Protein AF-A0A0G1UX82-F1 (afdb_monomer_lite)

Foldseek 3Di:
DVVVQQCVLLVVVLVVVQVVCQVCCVVVVNVPARLLLLSLLLQLQLPNLPPSLPPVPDPLSSVLSNQSNVQNVPPDLALVSLLVSQLVSLVVSLCCVQQPCCCPPVVDPNVCSVVVSVVVSVSRSVSSSVSSHPPNSVSNVPRRPDSCSTPVNVPPPD

pLDDT: mean 72.36, std 15.28, range [35.53, 94.0]

Sequence (158 aa):
MKNLLNGGPKYFAGFIGTLIFRLFSPLFGLWNISPLMATELAGAKTYGPWRSGMNRRMIGHGAVGVFGAYFLINKTAGAGNFVVASIIGTLFFDFVTGILMGPLMFGQPWGEALFGQIPFTLRHLLGNIFFAVALAPWFYRKIMINPSWQFSQLFKFA

Secondary structure (DSSP, 8-state):
-HHHHHTHHHHHHHHHHHHHHHHHGGGGT-TT--HHHHHHHHHHHHH-HHHHT--TT-HHHHHHHHHHHHHHTTS-S-HHHHHHHHHHHHHHHHIIIIIIHHHHHH---HHHHHHHHHHHHHHHHHHHHHHHHHHHHHHIIIIIS-GGGSHHHHTTT-

Structure (mmCIF, N/CA/C/O backbone):
data_AF-A0A0G1UX82-F1
#
_entry.id   AF-A0A0G1UX82-F1
#
loop_
_atom_site.group_PDB
_atom_site.id
_atom_site.type_symbol
_atom_site.label_atom_id
_atom_site.label_alt_id
_atom_site.label_comp_id
_atom_site.label_asym_id
_atom_site.label_entity_id
_atom_site.label_seq_id
_atom_site.pdbx_PDB_ins_code
_atom_site.Cartn_x
_atom_site.Cartn_y
_atom_site.Cartn_z
_atom_site.occupancy
_atom_site.B_iso_or_equiv
_atom_site.auth_seq_id
_atom_site.auth_comp_id
_atom_site.auth_asym_id
_atom_site.auth_atom_id
_atom_site.pdbx_PDB_model_num
ATOM 1 N N . MET A 1 1 ? -14.767 19.941 13.864 1.00 37.62 1 MET A N 1
ATOM 2 C CA . MET A 1 1 ? -13.418 20.045 14.480 1.00 37.62 1 MET A CA 1
ATOM 3 C C . MET A 1 1 ? -13.225 19.199 15.751 1.00 37.62 1 MET A C 1
ATOM 5 O O . MET A 1 1 ? -12.134 18.675 15.917 1.00 37.62 1 MET A O 1
ATOM 9 N N . LYS A 1 2 ? -14.234 18.954 16.610 1.00 35.72 2 LYS A N 1
ATOM 10 C CA . LYS A 1 2 ? -14.082 18.091 17.814 1.00 35.72 2 LYS A CA 1
ATOM 11 C C . LYS A 1 2 ? -13.623 16.641 17.530 1.00 35.72 2 LYS A C 1
ATOM 13 O O . LYS A 1 2 ? -12.823 16.098 18.282 1.00 35.72 2 LYS A O 1
ATOM 18 N N . ASN A 1 3 ? -14.013 16.050 16.396 1.00 47.03 3 ASN A N 1
ATOM 19 C CA . ASN A 1 3 ? -13.534 14.721 15.972 1.00 47.03 3 ASN A CA 1
ATOM 20 C C . ASN A 1 3 ? -12.087 14.712 15.430 1.00 47.03 3 ASN A C 1
ATOM 22 O O . ASN A 1 3 ? -11.479 13.647 15.343 1.00 47.03 3 ASN A O 1
ATOM 26 N N . LEU A 1 4 ? -11.514 15.878 15.084 1.00 44.03 4 LEU A N 1
ATOM 27 C CA . LEU A 1 4 ? -10.153 15.969 14.537 1.00 44.03 4 LEU A CA 1
ATOM 28 C C . LEU A 1 4 ? -9.075 15.772 15.615 1.00 44.03 4 LEU A C 1
ATOM 30 O O . LEU A 1 4 ? -8.076 15.109 15.328 1.00 44.03 4 LEU A O 1
ATOM 34 N N . LEU A 1 5 ? -9.270 16.327 16.818 1.00 49.62 5 LEU A N 1
ATOM 35 C CA . LEU A 1 5 ? -8.301 16.269 17.925 1.00 49.62 5 LEU A CA 1
ATOM 36 C C . LEU A 1 5 ? -8.302 14.897 18.621 1.00 49.62 5 LEU A C 1
ATOM 38 O O . LEU A 1 5 ? -7.245 14.364 18.943 1.00 49.62 5 LEU A O 1
ATOM 42 N N . ASN A 1 6 ? -9.469 14.253 18.733 1.00 55.00 6 ASN A N 1
ATOM 43 C CA . ASN A 1 6 ? -9.603 12.940 19.379 1.00 55.00 6 ASN A CA 1
ATOM 44 C C . ASN A 1 6 ? -8.898 11.792 18.636 1.00 55.00 6 ASN A C 1
ATOM 46 O O . ASN A 1 6 ? -8.603 10.768 19.247 1.00 55.00 6 ASN A O 1
ATOM 50 N N . GLY A 1 7 ? -8.632 11.943 17.334 1.00 56.50 7 GLY A N 1
ATOM 51 C CA . GLY A 1 7 ? -7.964 10.922 16.523 1.00 56.50 7 GLY A CA 1
ATOM 52 C C . GLY A 1 7 ? -6.435 10.971 16.553 1.00 56.50 7 GLY A C 1
ATOM 53 O O . GLY A 1 7 ? -5.818 9.983 16.180 1.00 56.50 7 GLY A O 1
ATOM 54 N N . GLY A 1 8 ? -5.819 12.079 16.985 1.00 65.50 8 GLY A N 1
ATOM 55 C CA . GLY A 1 8 ? -4.364 12.304 16.900 1.00 65.50 8 GLY A CA 1
ATOM 56 C C . GLY A 1 8 ? -3.497 11.158 17.450 1.00 65.50 8 GLY A C 1
ATOM 57 O O . GLY A 1 8 ? -2.637 10.663 16.721 1.00 65.50 8 GLY A O 1
ATOM 58 N N . PRO A 1 9 ? -3.763 10.648 18.666 1.00 67.25 9 PRO A N 1
ATOM 59 C CA . PRO A 1 9 ? -3.008 9.529 19.232 1.00 67.25 9 PRO A CA 1
ATOM 60 C C . PRO A 1 9 ? -3.129 8.232 18.433 1.00 67.25 9 PRO A C 1
ATOM 62 O O . PRO A 1 9 ? -2.174 7.469 18.367 1.00 67.25 9 PRO A O 1
ATOM 65 N N . LYS A 1 10 ? -4.264 7.994 17.766 1.00 65.12 10 LYS A N 1
ATOM 66 C CA . LYS A 1 10 ? -4.464 6.820 16.903 1.00 65.12 10 LYS A CA 1
ATOM 67 C C . LYS A 1 10 ? -3.598 6.894 15.645 1.00 65.12 10 LYS A C 1
ATOM 69 O O . LYS A 1 10 ? -3.043 5.878 15.235 1.00 65.12 10 LYS A O 1
ATOM 74 N N . TYR A 1 11 ? -3.430 8.090 15.073 1.00 61.34 11 TYR A N 1
ATOM 75 C CA . TYR A 1 11 ? -2.487 8.314 13.970 1.00 61.34 11 TYR A CA 1
ATOM 76 C C . TYR A 1 11 ? -1.053 8.138 14.408 1.00 61.34 11 TYR A C 1
ATOM 78 O O . TYR A 1 11 ? -0.288 7.499 13.701 1.00 61.34 11 TYR A O 1
ATOM 86 N N . PHE A 1 12 ? -0.695 8.688 15.566 1.00 66.50 12 PHE A N 1
ATOM 87 C CA . PHE A 1 12 ? 0.656 8.564 16.082 1.00 66.50 12 PHE A CA 1
ATOM 88 C C . PHE A 1 12 ? 0.988 7.104 16.404 1.00 66.50 12 PHE A C 1
ATOM 90 O O . PHE A 1 12 ? 1.994 6.596 15.929 1.00 66.50 12 PHE A O 1
ATOM 97 N N . ALA A 1 13 ? 0.098 6.382 17.091 1.00 66.94 13 ALA A N 1
ATOM 98 C CA . ALA A 1 13 ? 0.254 4.952 17.351 1.00 66.94 13 ALA A CA 1
ATOM 99 C C . ALA A 1 13 ? 0.334 4.135 16.053 1.00 66.94 13 ALA A C 1
ATOM 101 O O . ALA A 1 13 ? 1.139 3.213 15.954 1.00 66.94 13 ALA A O 1
ATOM 102 N N . GLY A 1 14 ? -0.454 4.490 15.034 1.00 65.00 14 GLY A N 1
ATOM 103 C CA . GLY A 1 14 ? -0.360 3.850 13.728 1.00 65.00 14 GLY A CA 1
ATOM 104 C C . GLY A 1 14 ? 0.913 4.158 12.973 1.00 65.00 14 GLY A C 1
ATOM 105 O O . GLY A 1 14 ? 1.525 3.243 12.434 1.00 65.00 14 GLY A O 1
ATOM 106 N N . PHE A 1 15 ? 1.359 5.405 12.993 1.00 63.16 15 PHE A N 1
ATOM 107 C CA . PHE A 1 15 ? 2.629 5.820 12.423 1.00 63.16 15 PHE A CA 1
ATOM 108 C C . PHE A 1 15 ? 3.799 5.108 13.109 1.00 63.16 15 PHE A C 1
ATOM 110 O O . PHE A 1 15 ? 4.623 4.517 12.422 1.00 63.16 15 PHE A O 1
ATOM 117 N N . ILE A 1 16 ? 3.829 5.074 14.444 1.00 67.88 16 ILE A N 1
ATOM 118 C CA . ILE A 1 16 ? 4.860 4.382 15.226 1.00 67.88 16 ILE A CA 1
ATOM 119 C C . ILE A 1 16 ? 4.815 2.873 14.991 1.00 67.88 16 ILE A C 1
ATOM 121 O O . ILE A 1 16 ? 5.849 2.284 14.702 1.00 67.88 16 ILE A O 1
ATOM 125 N N . GLY A 1 17 ? 3.636 2.246 15.030 1.00 66.75 17 GLY A N 1
ATOM 126 C CA . GLY A 1 17 ? 3.490 0.821 14.721 1.00 66.75 17 GLY A CA 1
ATOM 127 C C . GLY A 1 17 ? 3.992 0.494 13.314 1.00 66.75 17 GLY A C 1
ATOM 128 O O . GLY A 1 17 ? 4.740 -0.459 13.122 1.00 66.75 17 GLY A O 1
ATOM 129 N N . THR A 1 18 ? 3.669 1.344 12.342 1.00 62.84 18 THR A N 1
ATOM 130 C CA . THR A 1 18 ? 4.188 1.239 10.975 1.00 62.84 18 THR A CA 1
ATOM 131 C C . THR A 1 18 ? 5.704 1.377 10.923 1.00 62.84 18 THR A C 1
ATOM 133 O O . THR A 1 18 ? 6.361 0.603 10.234 1.00 62.84 18 THR A O 1
ATOM 136 N N . LEU A 1 19 ? 6.263 2.360 11.634 1.00 62.56 19 LEU A N 1
ATOM 137 C CA . LEU A 1 19 ? 7.697 2.623 11.677 1.00 62.56 19 LEU A CA 1
ATOM 138 C C . LEU A 1 19 ? 8.441 1.423 12.271 1.00 62.56 19 LEU A C 1
ATOM 140 O O . LEU A 1 19 ? 9.410 0.963 11.682 1.00 62.56 19 LEU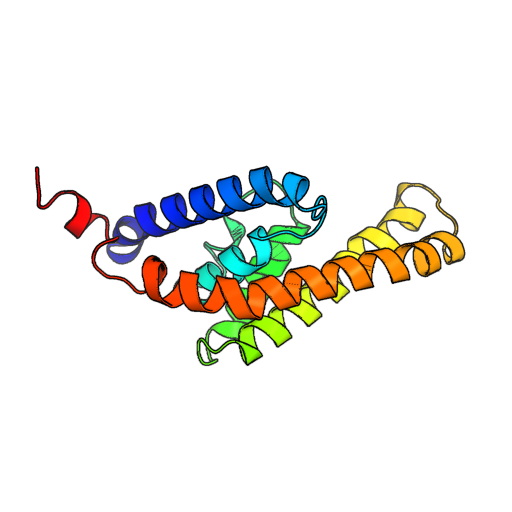 A O 1
ATOM 144 N N . ILE A 1 20 ? 7.937 0.870 13.379 1.00 69.25 20 ILE A N 1
ATOM 145 C CA . ILE A 1 20 ? 8.473 -0.332 14.024 1.00 69.25 20 ILE A CA 1
ATOM 146 C C . ILE A 1 20 ? 8.448 -1.501 13.041 1.00 69.25 20 ILE A C 1
ATOM 148 O O . ILE A 1 20 ? 9.490 -2.089 12.771 1.00 69.25 20 ILE A O 1
ATOM 152 N N . PHE A 1 21 ? 7.293 -1.805 12.440 1.00 65.12 21 PHE A N 1
ATOM 153 C CA . PHE A 1 21 ? 7.198 -2.908 11.483 1.00 65.12 21 PHE A CA 1
ATOM 154 C C . PHE A 1 21 ? 8.083 -2.693 10.250 1.00 65.12 21 PHE A C 1
ATOM 156 O O . PHE A 1 21 ? 8.651 -3.657 9.756 1.00 65.12 21 PHE A O 1
ATOM 163 N N . ARG A 1 22 ? 8.247 -1.456 9.766 1.00 63.91 22 ARG A N 1
ATOM 164 C CA . ARG A 1 22 ? 9.128 -1.127 8.633 1.00 63.91 22 ARG A CA 1
ATOM 165 C C . ARG A 1 22 ? 10.612 -1.239 8.984 1.00 63.91 22 ARG A C 1
ATOM 167 O O . ARG A 1 22 ? 11.404 -1.574 8.116 1.00 63.91 22 ARG A O 1
ATOM 174 N N . LEU A 1 23 ? 10.995 -0.952 10.225 1.00 65.06 23 LEU A N 1
ATOM 175 C CA . LEU A 1 23 ? 12.367 -1.138 10.707 1.00 65.06 23 LEU A CA 1
ATOM 176 C C . LEU A 1 23 ? 12.674 -2.617 10.982 1.00 65.06 23 LEU A C 1
ATOM 178 O O . LEU A 1 23 ? 13.813 -3.042 10.817 1.00 65.06 23 LEU A O 1
ATOM 182 N N . PHE A 1 24 ? 11.659 -3.408 11.345 1.00 68.19 24 PHE A N 1
ATOM 183 C CA . PHE A 1 24 ? 11.782 -4.851 11.568 1.00 68.19 24 PHE A CA 1
ATOM 184 C C . PHE A 1 24 ? 11.634 -5.695 10.295 1.00 68.19 24 PHE A C 1
ATOM 186 O O . PHE A 1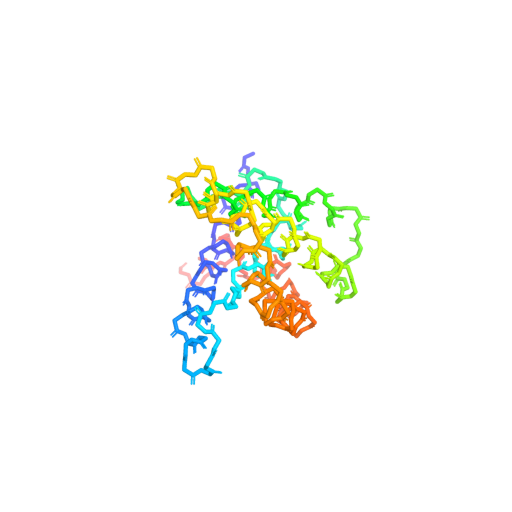 24 ? 12.220 -6.770 10.225 1.00 68.19 24 PHE A O 1
ATOM 193 N N . SER A 1 25 ? 10.891 -5.249 9.276 1.00 62.16 25 SER A N 1
ATOM 194 C CA . SER A 1 25 ? 10.663 -6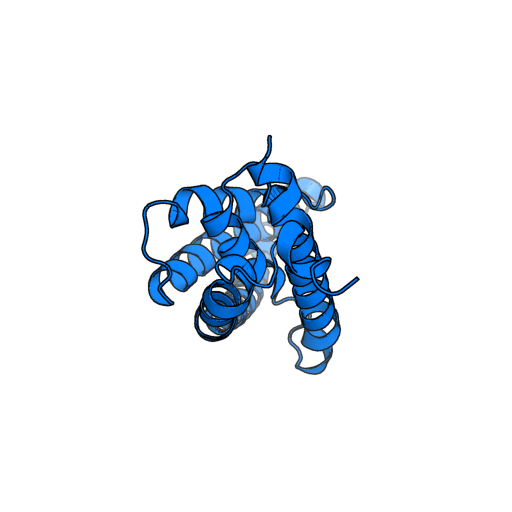.023 8.044 1.00 62.16 25 SER A CA 1
ATOM 195 C C . SER A 1 25 ? 11.961 -6.425 7.310 1.00 62.16 25 SER A C 1
ATOM 197 O O . SER A 1 25 ? 12.038 -7.571 6.857 1.00 62.16 25 SER A O 1
ATOM 199 N N . PRO A 1 26 ? 13.031 -5.601 7.275 1.00 64.19 26 PRO A N 1
ATOM 200 C CA . PRO A 1 26 ? 14.353 -6.014 6.804 1.00 64.19 26 PRO A CA 1
ATOM 201 C C . PRO A 1 26 ? 14.921 -7.272 7.472 1.00 64.19 26 PRO A C 1
ATOM 203 O O . PRO A 1 26 ? 15.512 -8.111 6.795 1.00 64.19 26 PRO A O 1
ATOM 206 N N . LEU A 1 27 ? 14.688 -7.451 8.778 1.00 63.28 27 LEU A N 1
ATOM 207 C CA . LEU A 1 27 ? 15.207 -8.587 9.554 1.00 63.28 27 LEU A CA 1
ATOM 208 C C . LEU A 1 27 ? 14.600 -9.929 9.121 1.00 63.28 27 LEU A C 1
ATOM 210 O O . LEU A 1 27 ? 15.163 -10.981 9.403 1.00 63.28 27 LEU A O 1
ATOM 214 N N . PHE A 1 28 ? 13.480 -9.892 8.395 1.00 60.09 28 PHE A N 1
ATOM 215 C CA . PHE A 1 28 ? 12.798 -11.064 7.845 1.00 60.09 28 PHE A CA 1
ATOM 216 C C . PHE A 1 28 ? 12.985 -11.203 6.325 1.00 60.09 28 PHE A C 1
ATOM 218 O O . PHE A 1 28 ? 12.249 -11.940 5.674 1.00 60.09 28 PHE A O 1
ATOM 225 N N . GLY A 1 29 ? 13.925 -10.462 5.724 1.00 56.22 29 GLY A N 1
ATOM 226 C CA . GLY A 1 29 ? 14.114 -10.461 4.269 1.00 56.22 29 GLY A CA 1
ATOM 227 C C . GLY A 1 29 ? 13.035 -9.683 3.503 1.00 56.22 29 GLY A C 1
ATOM 228 O O . GLY A 1 29 ? 12.973 -9.751 2.274 1.00 56.22 29 GLY A O 1
ATOM 229 N N . LEU A 1 30 ? 12.200 -8.911 4.205 1.00 59.62 30 LEU A N 1
ATOM 230 C CA . LEU A 1 30 ? 11.076 -8.149 3.657 1.00 59.62 30 LEU A CA 1
ATOM 231 C C . LEU A 1 30 ? 11.476 -6.683 3.399 1.00 59.62 30 LEU A C 1
ATOM 233 O O . LEU A 1 30 ? 10.735 -5.755 3.728 1.00 59.62 30 LEU A O 1
ATOM 237 N N . TRP A 1 31 ? 12.664 -6.476 2.823 1.00 50.91 31 TRP A N 1
ATOM 238 C CA . TRP A 1 31 ? 13.295 -5.162 2.620 1.00 50.91 31 TRP A CA 1
ATOM 239 C C . TRP A 1 31 ? 12.441 -4.178 1.798 1.00 50.91 31 TRP A C 1
ATOM 241 O O . TRP A 1 31 ? 12.586 -2.972 1.971 1.00 50.91 31 TRP A O 1
ATOM 251 N N . ASN A 1 32 ? 11.500 -4.685 0.985 1.00 53.88 32 ASN A N 1
ATOM 252 C CA . ASN A 1 32 ? 10.610 -3.880 0.135 1.00 53.88 32 ASN A CA 1
ATOM 253 C C . ASN A 1 32 ? 9.102 -4.137 0.340 1.00 53.88 32 ASN A C 1
ATOM 255 O O . ASN A 1 32 ? 8.275 -3.569 -0.365 1.00 53.88 32 ASN A O 1
ATOM 259 N N . ILE A 1 33 ? 8.702 -4.967 1.305 1.00 53.88 33 ILE A N 1
ATOM 260 C CA . ILE A 1 33 ? 7.275 -5.163 1.600 1.00 53.88 33 ILE A CA 1
ATOM 261 C C . ILE A 1 33 ? 6.887 -4.109 2.626 1.00 53.88 33 ILE A C 1
ATOM 263 O O . ILE A 1 33 ? 7.441 -4.091 3.724 1.00 53.88 33 ILE A O 1
ATOM 267 N N . SER A 1 34 ? 5.962 -3.213 2.276 1.00 56.22 34 SER A N 1
ATOM 268 C CA . SER A 1 34 ? 5.626 -2.089 3.145 1.00 56.22 34 SER A CA 1
ATOM 269 C C . SER A 1 34 ? 4.456 -2.443 4.084 1.00 56.22 34 SER A C 1
ATOM 271 O O . SER A 1 34 ? 3.296 -2.426 3.671 1.00 56.22 34 SER A O 1
ATOM 273 N N . PRO A 1 35 ? 4.701 -2.700 5.388 1.00 54.38 35 PRO A N 1
ATOM 274 C CA . PRO A 1 35 ? 3.624 -2.765 6.388 1.00 54.38 35 PRO A CA 1
ATOM 275 C C . PRO A 1 35 ? 2.852 -1.438 6.478 1.00 54.38 35 PRO A C 1
ATOM 277 O O . PRO A 1 35 ? 1.721 -1.410 6.961 1.00 54.38 35 PRO A O 1
ATOM 280 N N . LEU A 1 36 ? 3.457 -0.371 5.937 1.00 56.56 36 LEU A N 1
ATOM 281 C CA . LEU A 1 36 ? 2.865 0.926 5.632 1.00 56.56 36 LEU A CA 1
ATOM 282 C C . LEU A 1 36 ? 1.523 0.790 4.923 1.00 56.56 36 LEU A C 1
ATOM 284 O O . LEU A 1 36 ? 0.568 1.428 5.329 1.00 56.56 36 LEU A O 1
ATOM 288 N N . MET A 1 37 ? 1.405 -0.099 3.941 1.00 63.16 37 MET A N 1
ATOM 289 C CA . MET A 1 37 ? 0.165 -0.213 3.191 1.00 63.16 37 MET A CA 1
ATOM 290 C C . MET A 1 37 ? -0.959 -0.841 4.035 1.00 63.16 37 MET A C 1
ATOM 292 O O . MET A 1 37 ? -2.106 -0.419 3.956 1.00 63.16 37 MET A O 1
ATOM 296 N N . ALA A 1 38 ? -0.658 -1.801 4.913 1.00 57.66 38 ALA A N 1
ATOM 297 C CA . ALA A 1 38 ? -1.661 -2.405 5.796 1.00 57.66 38 ALA A CA 1
ATOM 298 C C . ALA A 1 38 ? -2.170 -1.425 6.869 1.00 57.66 38 ALA A C 1
ATOM 300 O O . ALA A 1 38 ? -3.366 -1.396 7.177 1.00 57.66 38 ALA A O 1
ATOM 301 N N . THR A 1 39 ? -1.282 -0.600 7.421 1.00 60.59 39 THR A N 1
ATOM 302 C CA . THR A 1 39 ? -1.638 0.432 8.403 1.00 60.59 39 THR A CA 1
ATOM 303 C C . THR A 1 39 ? -2.286 1.653 7.747 1.00 60.59 39 THR A C 1
ATOM 305 O O . THR A 1 39 ? -3.251 2.190 8.294 1.00 60.59 39 THR A O 1
ATOM 308 N N . GLU A 1 40 ? -1.846 2.039 6.546 1.00 65.50 40 GLU A N 1
ATOM 309 C CA . GLU A 1 40 ? -2.479 3.062 5.711 1.00 65.50 40 GLU A CA 1
ATOM 310 C C . GLU A 1 40 ? -3.884 2.642 5.308 1.00 65.50 40 GLU A C 1
ATOM 312 O O . GLU A 1 40 ? -4.796 3.428 5.511 1.00 65.50 40 GLU A O 1
ATOM 317 N N . LEU A 1 41 ? -4.112 1.412 4.833 1.00 64.56 41 LEU A N 1
ATOM 318 C CA . LEU A 1 41 ? -5.452 0.921 4.486 1.00 64.56 41 LEU A CA 1
ATOM 319 C C . LEU A 1 41 ? -6.398 0.918 5.701 1.00 64.56 41 LEU A C 1
ATOM 321 O O . LEU A 1 41 ? -7.564 1.312 5.594 1.00 64.56 41 LEU A O 1
ATOM 325 N N . ALA A 1 42 ? -5.908 0.513 6.874 1.00 60.62 42 ALA A N 1
ATOM 326 C CA . ALA A 1 42 ? -6.694 0.525 8.106 1.00 60.62 42 ALA A CA 1
ATOM 327 C C . ALA A 1 42 ? -7.009 1.954 8.599 1.00 60.62 42 ALA A C 1
ATOM 329 O O . ALA A 1 42 ? -8.134 2.229 9.035 1.00 60.62 42 ALA A O 1
ATOM 330 N N . GLY A 1 43 ? -6.050 2.880 8.496 1.00 63.41 43 GLY A N 1
ATOM 331 C CA . GLY A 1 43 ? -6.252 4.298 8.803 1.00 63.41 43 GLY A CA 1
ATOM 332 C C . GLY A 1 43 ? -7.174 4.987 7.793 1.00 63.41 43 GLY A C 1
ATOM 333 O O . GLY A 1 43 ? -8.125 5.668 8.171 1.00 63.41 43 GLY A O 1
ATOM 334 N N . ALA A 1 44 ? -6.958 4.733 6.507 1.00 65.31 44 ALA A N 1
ATOM 335 C CA . ALA A 1 44 ? -7.725 5.241 5.380 1.00 65.31 44 ALA A CA 1
ATOM 336 C C . ALA A 1 44 ? -9.212 4.902 5.495 1.00 65.31 44 ALA A C 1
ATOM 338 O O . ALA A 1 44 ? -10.066 5.773 5.332 1.00 65.31 44 ALA A O 1
ATOM 339 N N . LYS A 1 45 ? -9.526 3.664 5.885 1.00 65.25 45 LYS A N 1
ATOM 340 C CA . LYS A 1 45 ? -10.898 3.235 6.166 1.00 65.25 45 LYS A CA 1
ATOM 341 C C . LYS A 1 45 ? -11.556 4.023 7.301 1.00 65.25 45 LYS A C 1
ATOM 343 O O . LYS A 1 45 ? -12.745 4.310 7.251 1.00 65.25 45 LYS A O 1
ATOM 348 N N . THR A 1 46 ? -10.798 4.323 8.349 1.00 61.34 46 THR A N 1
ATOM 349 C CA . THR A 1 46 ? -11.331 4.921 9.582 1.00 61.34 46 THR A CA 1
ATOM 350 C C . THR A 1 46 ? -11.582 6.418 9.433 1.00 61.34 46 THR A C 1
ATOM 352 O O . THR A 1 46 ? -12.451 6.970 10.103 1.00 61.34 46 THR A O 1
ATOM 355 N N . TYR A 1 47 ? -10.823 7.088 8.567 1.00 57.31 47 TYR A N 1
ATOM 356 C CA . TYR A 1 47 ? -10.755 8.546 8.572 1.00 57.31 47 TYR A CA 1
ATOM 357 C C . TYR A 1 47 ? -10.885 9.222 7.210 1.00 57.31 47 TYR A C 1
ATOM 359 O O . TYR A 1 47 ? -10.944 10.451 7.150 1.00 57.31 47 TYR A O 1
ATOM 367 N N . GLY A 1 48 ? -10.942 8.446 6.131 1.00 54.72 48 GLY A N 1
ATOM 368 C CA . GLY A 1 48 ? -11.119 8.975 4.791 1.00 54.72 48 GLY A CA 1
ATOM 369 C C . GLY A 1 48 ? -9.848 9.579 4.163 1.00 54.72 48 GLY A C 1
ATOM 370 O O . GLY A 1 48 ? -8.761 9.548 4.751 1.00 54.72 48 GLY A O 1
ATOM 371 N N . PRO A 1 49 ? -9.985 10.146 2.948 1.00 53.44 49 PRO A N 1
ATOM 372 C CA . PRO A 1 49 ? -8.875 10.484 2.044 1.00 53.44 49 PRO A CA 1
ATOM 373 C C . PRO A 1 49 ? -7.890 11.524 2.592 1.00 53.44 49 PRO A C 1
ATOM 375 O O . PRO A 1 49 ? -6.696 11.480 2.314 1.00 53.44 49 PRO A O 1
ATOM 378 N N . TRP A 1 50 ? -8.387 12.478 3.381 1.00 47.78 50 TRP A N 1
ATOM 379 C CA . TRP A 1 50 ? -7.630 13.666 3.788 1.00 47.78 50 TRP A CA 1
ATOM 380 C C . TRP A 1 50 ? -6.546 13.399 4.842 1.00 47.78 50 TRP A C 1
ATOM 382 O O . TRP A 1 50 ? -5.664 14.235 5.028 1.00 47.78 50 TRP A O 1
ATOM 392 N N . ARG A 1 51 ? -6.594 12.258 5.546 1.00 52.75 51 ARG A N 1
ATOM 393 C CA . ARG A 1 51 ? -5.627 11.922 6.607 1.00 52.75 51 ARG A CA 1
ATOM 394 C C . ARG A 1 51 ? -4.815 10.651 6.361 1.00 52.75 51 ARG A C 1
ATOM 396 O O . ARG A 1 51 ? -3.761 10.515 6.975 1.00 52.75 51 ARG A O 1
ATOM 403 N N . SER A 1 52 ? -5.222 9.768 5.444 1.00 48.09 52 SER A N 1
ATOM 404 C CA . SER A 1 52 ? -4.334 8.691 4.972 1.00 48.09 52 SER A CA 1
ATOM 405 C C . SER A 1 52 ? -3.132 9.231 4.189 1.00 48.09 52 SER A C 1
ATOM 407 O O . SER A 1 52 ? -2.080 8.605 4.187 1.00 48.09 52 SER A O 1
ATOM 409 N N . GLY A 1 53 ? -3.247 10.432 3.609 1.00 44.22 53 GLY A N 1
ATOM 410 C CA . GLY A 1 53 ? -2.166 11.121 2.895 1.00 44.22 53 GLY A CA 1
ATOM 411 C C . GLY A 1 53 ? -1.196 11.950 3.755 1.00 44.22 53 GLY A C 1
ATOM 412 O O . GLY A 1 53 ? -0.356 12.653 3.197 1.00 44.22 53 GLY A O 1
ATOM 413 N N . MET A 1 54 ? -1.273 11.921 5.095 1.00 43.41 54 MET A N 1
ATOM 414 C CA . MET A 1 54 ? -0.508 12.840 5.964 1.00 43.41 54 MET A CA 1
ATOM 415 C C . MET A 1 54 ? 0.959 12.431 6.229 1.00 43.41 54 MET A C 1
ATOM 417 O O . MET A 1 54 ? 1.562 12.895 7.191 1.00 43.41 54 MET A O 1
ATOM 421 N N . ASN A 1 55 ? 1.559 11.627 5.343 1.00 42.53 55 ASN A N 1
ATOM 422 C CA . ASN A 1 55 ? 3.010 11.452 5.222 1.00 42.53 55 ASN A CA 1
ATOM 423 C C . ASN A 1 55 ? 3.472 12.041 3.883 1.00 42.53 55 ASN A C 1
ATOM 425 O O . ASN A 1 55 ? 3.567 11.365 2.863 1.00 42.53 55 ASN A O 1
ATOM 429 N N . ARG A 1 56 ? 3.777 13.340 3.902 1.00 35.53 56 ARG A N 1
ATOM 430 C CA . ARG A 1 56 ? 4.134 14.200 2.759 1.00 35.53 56 ARG A CA 1
ATOM 431 C C . ARG A 1 56 ? 5.454 13.829 2.042 1.00 35.53 56 ARG A C 1
ATOM 433 O O . ARG A 1 56 ? 6.008 14.662 1.341 1.00 35.53 56 ARG A O 1
ATOM 440 N N . ARG A 1 57 ? 5.995 12.613 2.196 1.00 38.91 57 ARG A N 1
ATOM 441 C CA . ARG A 1 57 ? 7.269 12.219 1.557 1.00 38.91 57 ARG A CA 1
ATOM 442 C C . ARG A 1 57 ? 7.185 11.279 0.361 1.00 38.91 57 ARG A C 1
ATOM 444 O O . ARG A 1 57 ? 8.214 11.071 -0.264 1.00 38.91 57 ARG A O 1
ATOM 451 N N . MET A 1 58 ? 6.027 10.751 -0.026 1.00 44.75 58 MET A N 1
ATOM 452 C CA . MET A 1 58 ? 5.953 9.850 -1.186 1.00 44.75 58 MET A CA 1
ATOM 453 C C . MET A 1 58 ? 4.597 9.999 -1.876 1.00 44.75 58 MET A C 1
ATOM 455 O O . MET A 1 58 ? 3.602 9.455 -1.405 1.00 44.75 58 MET A O 1
ATOM 459 N N . ILE A 1 59 ? 4.554 10.732 -2.994 1.00 51.81 59 ILE A N 1
ATOM 460 C CA . ILE A 1 59 ? 3.338 10.939 -3.805 1.00 51.81 59 ILE A CA 1
ATOM 461 C C . ILE A 1 59 ? 2.686 9.589 -4.172 1.00 51.81 59 ILE A C 1
ATOM 463 O O . ILE A 1 59 ? 1.464 9.479 -4.168 1.00 51.81 59 ILE A O 1
ATOM 467 N N . GLY A 1 60 ? 3.482 8.530 -4.365 1.00 52.69 60 GLY A N 1
ATOM 468 C CA . GLY A 1 60 ? 2.966 7.189 -4.652 1.00 52.69 60 GLY A CA 1
ATOM 469 C C . GLY A 1 60 ? 2.304 6.469 -3.462 1.00 52.69 60 GLY A C 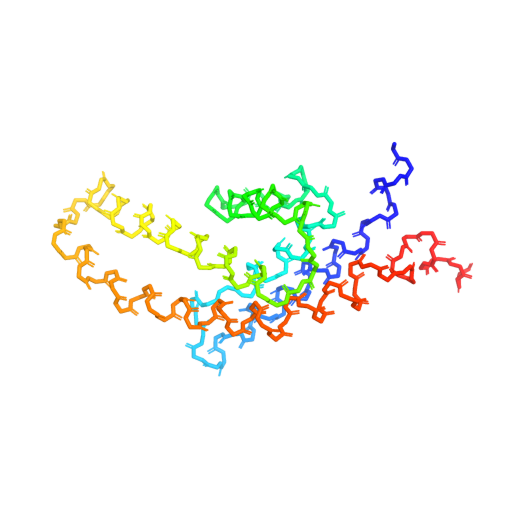1
ATOM 470 O O . GLY A 1 60 ? 1.237 5.892 -3.635 1.00 52.69 60 GLY A O 1
ATOM 471 N N . HIS A 1 61 ? 2.859 6.522 -2.243 1.00 53.53 61 HIS A N 1
ATOM 472 C CA . HIS A 1 61 ? 2.228 5.868 -1.077 1.00 53.53 61 HIS A CA 1
ATOM 473 C C . HIS A 1 61 ? 1.000 6.642 -0.580 1.00 53.53 61 HIS A C 1
ATOM 475 O O . HIS A 1 61 ? -0.032 6.047 -0.279 1.00 53.53 61 HIS A O 1
ATOM 481 N N . GLY A 1 62 ? 1.054 7.980 -0.616 1.00 59.75 62 GLY A N 1
ATOM 482 C CA . GLY A 1 62 ? -0.110 8.819 -0.323 1.00 59.75 62 GLY A CA 1
ATOM 483 C C . GLY A 1 62 ? -1.282 8.552 -1.275 1.00 59.75 62 GLY A C 1
ATOM 484 O O . GLY A 1 62 ? -2.427 8.492 -0.830 1.00 59.75 62 GLY A O 1
ATOM 485 N N . ALA A 1 63 ? -1.008 8.315 -2.564 1.00 66.00 63 ALA A N 1
ATOM 486 C CA . ALA A 1 63 ? -2.029 7.945 -3.543 1.00 66.00 63 ALA A CA 1
ATOM 487 C C . ALA A 1 63 ? -2.672 6.581 -3.237 1.00 66.00 63 ALA A C 1
ATOM 489 O O . ALA A 1 63 ? -3.895 6.458 -3.303 1.00 66.00 63 ALA A O 1
ATOM 490 N N . VAL A 1 64 ? -1.883 5.580 -2.827 1.00 66.75 64 VAL A N 1
ATOM 491 C CA . VAL A 1 64 ? -2.403 4.264 -2.412 1.00 66.75 64 VAL A CA 1
ATOM 492 C C . VAL A 1 64 ? -3.250 4.378 -1.140 1.00 66.75 64 VAL A C 1
ATOM 494 O O . VAL A 1 64 ? -4.328 3.788 -1.068 1.00 66.75 64 VAL A O 1
ATOM 497 N N . GLY A 1 65 ? -2.834 5.194 -0.167 1.00 67.31 65 GLY A N 1
ATOM 498 C CA . GLY A 1 65 ? -3.621 5.478 1.036 1.00 67.31 65 GLY A CA 1
ATOM 499 C C . GLY A 1 65 ? -4.938 6.212 0.746 1.00 67.31 65 GLY A C 1
ATOM 500 O O . GLY A 1 65 ? -5.961 5.938 1.379 1.00 67.31 65 GLY A O 1
ATOM 501 N N . VAL A 1 66 ? -4.954 7.132 -0.223 1.00 68.31 66 VAL A N 1
ATOM 502 C CA . VAL A 1 66 ? -6.175 7.817 -0.685 1.00 68.31 66 VAL A CA 1
ATOM 503 C C . VAL A 1 66 ? -7.101 6.847 -1.419 1.00 68.31 66 VAL A C 1
ATOM 505 O O . VAL A 1 66 ? -8.286 6.772 -1.093 1.00 68.31 66 VAL A O 1
ATOM 508 N N . PHE A 1 67 ? -6.566 6.059 -2.355 1.00 78.81 67 PHE A N 1
ATOM 509 C CA . PHE A 1 67 ? -7.309 5.005 -3.046 1.00 78.81 67 PHE A CA 1
ATOM 510 C C . PHE A 1 67 ? -7.926 4.021 -2.050 1.00 78.81 67 PHE A C 1
ATOM 512 O O . PHE A 1 67 ? -9.123 3.749 -2.100 1.00 78.81 67 PHE A O 1
ATOM 519 N N . GLY A 1 68 ? -7.130 3.548 -1.093 1.00 75.00 68 GLY A N 1
ATOM 520 C CA . GLY A 1 68 ? -7.575 2.661 -0.031 1.00 75.00 68 GLY A CA 1
ATOM 521 C C . GLY A 1 68 ? -8.728 3.240 0.781 1.00 75.00 68 GLY A C 1
ATOM 522 O O . GLY A 1 68 ? -9.667 2.516 1.104 1.00 75.00 68 GLY A O 1
ATOM 523 N N . ALA A 1 69 ? -8.698 4.547 1.061 1.00 71.94 69 ALA A N 1
ATOM 524 C CA . ALA A 1 69 ? -9.772 5.230 1.778 1.00 71.94 69 ALA A CA 1
ATOM 525 C C . ALA A 1 69 ? -11.068 5.157 0.977 1.00 71.94 69 ALA A C 1
ATOM 527 O O . ALA A 1 69 ? -12.073 4.664 1.482 1.00 71.94 69 ALA A O 1
ATOM 528 N N . TYR A 1 70 ? -11.023 5.587 -0.284 1.00 77.50 70 TYR A N 1
ATOM 529 C CA . TYR A 1 70 ? -12.183 5.571 -1.171 1.00 77.50 70 TYR A CA 1
ATOM 530 C C . TYR A 1 70 ? -12.715 4.158 -1.417 1.00 77.50 70 TYR A C 1
ATOM 532 O O . TYR A 1 70 ? -13.924 3.943 -1.385 1.00 77.50 70 TYR A O 1
ATOM 540 N N . PHE A 1 71 ? -11.835 3.176 -1.605 1.00 82.88 71 PHE A N 1
ATOM 541 C CA . PHE A 1 71 ? -12.236 1.793 -1.838 1.00 82.88 71 PHE A CA 1
ATOM 542 C C . PHE A 1 71 ? -12.878 1.157 -0.596 1.00 82.88 71 PHE A C 1
ATOM 544 O O . PHE A 1 71 ? -13.847 0.404 -0.712 1.00 82.88 71 PHE A O 1
ATOM 551 N N . LEU A 1 72 ? -12.355 1.443 0.603 1.00 85.12 72 LEU A N 1
ATOM 552 C CA . LEU A 1 72 ? -12.761 0.770 1.840 1.00 85.12 72 LEU A CA 1
ATOM 553 C C . LEU A 1 72 ? -13.867 1.480 2.625 1.00 85.12 72 LEU A C 1
ATOM 555 O O . LEU A 1 72 ? -14.416 0.840 3.530 1.00 85.12 72 LEU A O 1
ATOM 559 N N . ILE A 1 73 ? -14.192 2.743 2.314 1.00 77.94 73 ILE A N 1
ATOM 560 C CA . ILE A 1 73 ? -15.134 3.571 3.093 1.00 77.94 73 ILE A CA 1
ATOM 561 C C . ILE A 1 73 ? -16.533 2.952 3.196 1.00 77.94 73 ILE A C 1
ATOM 563 O O . ILE A 1 73 ? -17.119 2.950 4.271 1.00 77.94 73 ILE A O 1
ATOM 567 N N . ASN A 1 74 ? -17.013 2.322 2.120 1.00 79.62 74 ASN A N 1
ATOM 568 C CA . ASN A 1 74 ? -18.332 1.677 2.058 1.00 79.62 74 ASN A CA 1
ATOM 569 C C . ASN A 1 74 ? -18.258 0.143 2.117 1.00 79.62 74 ASN A C 1
ATOM 571 O O . ASN A 1 74 ? -19.217 -0.550 1.787 1.00 79.62 74 ASN A O 1
ATOM 575 N N . LYS A 1 75 ? -17.103 -0.417 2.490 1.00 85.44 75 LYS A N 1
ATOM 576 C CA . LYS A 1 75 ? -16.895 -1.870 2.581 1.00 85.44 75 LYS A CA 1
ATOM 577 C C . LYS A 1 75 ? -16.793 -2.307 4.035 1.00 85.44 75 LYS A C 1
ATOM 579 O O . LYS A 1 75 ? -16.494 -1.508 4.916 1.00 85.44 75 LYS A O 1
ATOM 584 N N . THR A 1 76 ? -16.948 -3.593 4.324 1.00 85.69 76 THR A N 1
ATOM 585 C CA . THR A 1 76 ? -16.676 -4.137 5.667 1.00 85.69 76 THR A CA 1
ATOM 586 C C . THR A 1 76 ? -15.168 -4.188 5.946 1.00 85.69 76 THR A C 1
ATOM 588 O O . THR A 1 76 ? -14.353 -4.270 5.023 1.00 85.69 76 THR A O 1
ATOM 591 N N . ALA A 1 77 ? -14.761 -4.110 7.218 1.00 82.56 77 ALA A N 1
ATOM 592 C CA . ALA A 1 77 ? -13.357 -4.216 7.652 1.00 82.56 77 ALA A CA 1
ATOM 593 C C . ALA A 1 77 ? -12.837 -5.671 7.648 1.00 82.56 77 ALA A C 1
ATOM 595 O O . ALA A 1 77 ? -12.233 -6.130 8.617 1.00 82.56 77 ALA A O 1
ATOM 596 N N . GLY A 1 78 ? -13.148 -6.424 6.594 1.00 85.00 78 GLY A N 1
ATOM 597 C CA . GLY A 1 78 ? -12.756 -7.822 6.441 1.00 85.00 78 GLY A CA 1
ATOM 598 C C . GLY A 1 78 ? -11.413 -7.973 5.731 1.00 85.00 78 GLY A C 1
ATOM 599 O O . GLY A 1 78 ? -11.076 -7.163 4.867 1.00 85.00 78 GLY A O 1
ATOM 600 N N . ALA A 1 79 ? -10.686 -9.047 6.054 1.00 87.56 79 ALA A N 1
ATOM 601 C CA . ALA A 1 79 ? -9.413 -9.399 5.419 1.00 87.56 79 ALA A CA 1
ATOM 602 C C . ALA A 1 79 ? -9.512 -9.407 3.883 1.00 87.56 79 ALA A C 1
ATOM 604 O O . ALA A 1 79 ? -8.656 -8.837 3.220 1.00 87.56 79 ALA A O 1
ATOM 605 N N . GLY A 1 80 ? -10.601 -9.939 3.314 1.00 89.25 80 GLY A N 1
ATOM 606 C CA . GLY A 1 80 ? -10.802 -9.969 1.860 1.00 89.25 80 GLY A CA 1
ATOM 607 C C . GLY A 1 80 ? -10.789 -8.584 1.200 1.00 89.25 80 GLY A C 1
ATOM 608 O O . GLY A 1 80 ? -10.127 -8.394 0.186 1.00 89.25 80 GLY A O 1
ATOM 609 N N . ASN A 1 81 ? -11.439 -7.581 1.799 1.00 88.81 81 ASN A N 1
ATOM 610 C CA . ASN A 1 81 ? -11.438 -6.223 1.242 1.00 88.81 81 ASN A CA 1
ATOM 611 C C . ASN A 1 81 ? -10.060 -5.560 1.358 1.00 88.81 81 ASN A C 1
ATOM 613 O O . ASN A 1 81 ? -9.661 -4.832 0.450 1.00 88.81 81 ASN A O 1
ATOM 617 N N . PHE A 1 82 ? -9.326 -5.825 2.443 1.00 87.75 82 PHE A N 1
ATOM 618 C CA . PHE A 1 82 ? -7.945 -5.364 2.572 1.00 87.75 82 PHE A CA 1
ATOM 619 C C . PHE A 1 82 ? -7.032 -6.032 1.543 1.00 87.75 82 PHE A C 1
ATOM 621 O O . PHE A 1 82 ? -6.219 -5.344 0.938 1.00 87.75 82 PHE A O 1
ATOM 628 N N . VAL A 1 83 ? -7.206 -7.331 1.285 1.00 91.38 83 VAL A N 1
ATOM 629 C CA . VAL A 1 83 ? -6.448 -8.068 0.266 1.00 91.38 83 VAL A CA 1
ATOM 630 C C . VAL A 1 83 ? -6.707 -7.495 -1.124 1.00 91.38 83 VAL A C 1
ATOM 632 O O . VAL A 1 83 ? -5.753 -7.172 -1.825 1.00 91.38 83 VAL A O 1
ATOM 635 N N . VAL A 1 84 ? -7.967 -7.276 -1.508 1.00 90.88 84 VAL A N 1
ATOM 636 C CA . VAL A 1 84 ? -8.293 -6.694 -2.822 1.00 90.88 84 VAL A CA 1
ATOM 637 C C . VAL A 1 84 ? -7.694 -5.295 -2.968 1.00 90.88 84 VAL A C 1
ATOM 639 O O . VAL A 1 84 ? -7.036 -5.015 -3.969 1.00 90.88 84 VAL A O 1
ATOM 642 N N . ALA A 1 85 ? -7.851 -4.437 -1.954 1.00 87.12 85 ALA A N 1
ATOM 643 C CA . ALA A 1 85 ? -7.233 -3.112 -1.958 1.00 87.12 85 ALA A CA 1
ATOM 644 C C . ALA A 1 85 ? -5.704 -3.204 -2.076 1.00 87.12 85 ALA A C 1
ATOM 646 O O . ALA A 1 85 ? -5.092 -2.423 -2.802 1.00 87.12 85 ALA A O 1
ATOM 647 N N . SER A 1 86 ? -5.100 -4.185 -1.398 1.00 87.19 86 SER A N 1
ATOM 648 C CA . SER A 1 86 ? -3.657 -4.392 -1.403 1.00 87.19 86 SER A CA 1
ATOM 649 C C . SER A 1 86 ? -3.133 -4.830 -2.769 1.00 87.19 86 SER A C 1
ATOM 651 O O . SER A 1 86 ? -2.125 -4.299 -3.223 1.00 87.19 86 SER A O 1
ATOM 653 N N . ILE A 1 87 ? -3.840 -5.726 -3.462 1.00 90.44 87 ILE A N 1
ATOM 654 C CA . ILE A 1 87 ? -3.463 -6.205 -4.795 1.00 90.44 87 ILE A CA 1
ATOM 655 C C . ILE A 1 87 ? -3.523 -5.049 -5.793 1.00 90.44 87 ILE A C 1
ATOM 657 O O . ILE A 1 87 ? -2.537 -4.784 -6.475 1.00 90.44 87 ILE A O 1
ATOM 661 N N . ILE A 1 88 ? -4.642 -4.317 -5.830 1.00 89.19 88 ILE A N 1
ATOM 662 C CA . ILE A 1 88 ? -4.827 -3.199 -6.767 1.00 89.19 88 ILE A CA 1
ATOM 663 C C . ILE A 1 88 ? -3.779 -2.109 -6.519 1.00 89.19 88 ILE A C 1
ATOM 665 O O . ILE A 1 88 ? -3.129 -1.656 -7.460 1.00 89.19 88 ILE A O 1
ATOM 669 N N . GLY A 1 89 ? -3.580 -1.721 -5.255 1.00 84.19 89 GLY A N 1
ATOM 670 C CA . GLY A 1 89 ? -2.592 -0.709 -4.884 1.00 84.19 89 GLY A CA 1
ATOM 671 C C . GLY A 1 89 ? -1.166 -1.116 -5.255 1.00 84.19 89 GLY A C 1
ATOM 672 O O . GLY A 1 89 ? -0.429 -0.301 -5.804 1.00 84.19 89 GLY A O 1
ATOM 673 N N . THR A 1 90 ? -0.804 -2.382 -5.021 1.00 87.50 90 THR A N 1
ATOM 674 C CA . THR A 1 90 ? 0.524 -2.919 -5.362 1.00 87.50 90 THR A CA 1
ATOM 675 C C . THR A 1 90 ? 0.759 -2.885 -6.865 1.00 87.50 90 THR A C 1
ATOM 677 O O . THR A 1 90 ? 1.748 -2.312 -7.304 1.00 87.50 90 THR A O 1
ATOM 680 N N . LEU A 1 91 ? -0.165 -3.445 -7.654 1.00 90.62 91 LEU A N 1
ATOM 681 C CA . LEU A 1 91 ? -0.033 -3.503 -9.111 1.00 90.62 91 LEU A CA 1
ATOM 682 C C . LEU A 1 91 ? 0.077 -2.107 -9.726 1.00 90.62 91 LEU A C 1
ATOM 684 O O . LEU A 1 91 ? 0.927 -1.876 -10.579 1.00 90.62 91 LEU A O 1
ATOM 688 N N . PHE A 1 92 ? -0.758 -1.167 -9.276 1.00 88.19 92 PHE A N 1
ATOM 689 C CA . PHE A 1 92 ? -0.725 0.202 -9.776 1.00 88.19 92 PHE A CA 1
ATOM 690 C C . PHE A 1 92 ? 0.588 0.911 -9.424 1.00 88.19 92 PHE A C 1
ATOM 692 O O . PHE A 1 92 ? 1.213 1.523 -10.289 1.00 88.19 92 PHE A O 1
ATOM 699 N N . PHE A 1 93 ? 1.022 0.820 -8.164 1.00 84.00 93 PHE A N 1
ATOM 700 C CA . PHE A 1 93 ? 2.248 1.470 -7.706 1.00 84.00 93 PHE A CA 1
ATOM 701 C C . PHE A 1 93 ? 3.479 0.932 -8.439 1.00 84.00 93 PHE A C 1
ATOM 703 O O . PHE A 1 93 ? 4.294 1.711 -8.931 1.00 84.00 93 PHE A O 1
ATOM 710 N N . ASP A 1 94 ? 3.592 -0.387 -8.548 1.00 87.88 94 ASP A N 1
ATOM 711 C CA . ASP A 1 94 ? 4.693 -1.068 -9.222 1.00 87.88 94 ASP A CA 1
ATOM 712 C C . ASP A 1 94 ? 4.702 -0.809 -10.735 1.00 87.88 94 ASP A C 1
ATOM 714 O O . ASP A 1 94 ? 5.763 -0.624 -11.327 1.00 87.88 94 ASP A O 1
ATOM 718 N N . PHE A 1 95 ? 3.531 -0.719 -11.369 1.00 89.69 95 PHE A N 1
ATOM 719 C CA . PHE A 1 95 ? 3.433 -0.322 -12.773 1.00 89.69 95 PHE A CA 1
ATOM 720 C C . PHE A 1 95 ? 3.967 1.098 -12.993 1.00 89.69 95 PHE A C 1
ATOM 722 O O . PHE A 1 95 ? 4.816 1.319 -13.856 1.00 89.69 95 PHE A O 1
ATOM 729 N N . VAL A 1 96 ? 3.516 2.062 -12.185 1.00 85.88 96 VAL A N 1
ATOM 730 C CA . VAL A 1 96 ? 3.955 3.459 -12.308 1.00 85.88 96 VAL A CA 1
ATOM 731 C C . VAL A 1 96 ? 5.447 3.593 -12.004 1.00 85.88 96 VAL A C 1
ATOM 733 O O . VAL A 1 96 ? 6.182 4.208 -12.770 1.00 85.88 96 VAL A O 1
ATOM 736 N N . THR A 1 97 ? 5.914 3.019 -10.900 1.00 82.50 97 THR A N 1
ATOM 737 C CA . THR A 1 97 ? 7.286 3.243 -10.424 1.00 82.50 97 THR A CA 1
ATOM 738 C C . THR A 1 97 ? 8.322 2.355 -11.103 1.00 82.50 97 THR A C 1
ATOM 740 O O . THR A 1 97 ? 9.450 2.791 -11.304 1.00 82.50 97 THR A O 1
ATOM 743 N N . GLY A 1 98 ? 7.954 1.136 -11.481 1.00 82.00 98 GLY A N 1
ATOM 744 C CA . GLY A 1 98 ? 8.866 0.175 -12.087 1.00 82.00 98 GLY A CA 1
ATOM 745 C C . GLY A 1 98 ? 8.855 0.212 -13.608 1.00 82.00 98 GLY A C 1
ATOM 746 O O . GLY A 1 98 ? 9.897 0.371 -14.236 1.00 82.00 98 GLY A O 1
ATOM 747 N N . ILE A 1 99 ? 7.664 0.109 -14.207 1.00 88.94 99 ILE A N 1
ATOM 748 C CA . ILE A 1 99 ? 7.522 -0.015 -15.666 1.00 88.94 99 ILE A CA 1
ATOM 749 C C . ILE A 1 99 ? 7.541 1.348 -16.356 1.00 88.94 99 ILE A C 1
ATOM 751 O O . ILE A 1 99 ? 8.120 1.458 -17.431 1.00 88.94 99 ILE A O 1
ATOM 755 N N . LEU A 1 100 ? 6.929 2.387 -15.772 1.00 88.94 100 LEU A N 1
ATOM 756 C CA . LEU A 1 100 ? 6.904 3.715 -16.401 1.00 88.94 100 LEU A CA 1
ATOM 757 C C . LEU A 1 100 ? 8.128 4.561 -16.034 1.00 88.94 100 LEU A C 1
ATOM 759 O O . LEU A 1 100 ? 8.804 5.070 -16.925 1.00 88.94 100 LEU A O 1
ATOM 763 N N . MET A 1 101 ? 8.427 4.738 -14.742 1.00 84.88 101 MET A N 1
ATOM 764 C CA . MET A 1 101 ? 9.492 5.664 -14.327 1.00 84.88 101 MET A CA 1
ATOM 765 C C . MET A 1 101 ? 10.893 5.207 -14.754 1.00 84.88 101 MET A C 1
ATOM 767 O O . MET A 1 101 ? 11.694 6.062 -15.120 1.00 84.88 101 MET A O 1
ATOM 771 N N . GLY A 1 102 ? 11.191 3.901 -14.768 1.00 82.62 102 GLY A N 1
ATOM 772 C CA . GLY A 1 102 ? 12.486 3.372 -15.227 1.00 82.62 102 GLY A CA 1
ATOM 773 C C . GLY A 1 102 ? 12.859 3.871 -16.634 1.00 82.62 102 GLY A C 1
ATOM 774 O O . GLY A 1 102 ? 13.829 4.619 -16.788 1.00 82.62 102 GLY A O 1
ATOM 775 N N . PRO A 1 103 ? 12.059 3.541 -17.661 1.00 88.44 103 PRO A N 1
ATOM 776 C CA . PRO A 1 103 ? 12.280 4.007 -19.027 1.00 88.44 103 PRO A CA 1
ATOM 777 C C . PRO A 1 103 ? 12.160 5.524 -19.194 1.00 88.44 103 PRO A C 1
ATOM 779 O O . PRO A 1 103 ? 13.013 6.136 -19.834 1.00 88.44 103 PRO A O 1
ATOM 782 N N . LEU A 1 104 ? 11.135 6.150 -18.602 1.00 85.38 104 LEU A N 1
ATOM 783 C CA . LEU A 1 104 ? 10.856 7.575 -18.822 1.00 85.38 104 LEU A CA 1
ATOM 784 C C . LEU A 1 104 ? 11.868 8.510 -18.153 1.00 85.38 104 LEU A C 1
ATOM 786 O O . LEU A 1 104 ? 12.095 9.606 -18.658 1.00 85.38 104 LEU A O 1
ATOM 790 N N . MET A 1 105 ? 12.448 8.116 -17.018 1.00 86.12 105 MET A N 1
ATOM 791 C CA . MET A 1 105 ? 13.339 8.987 -16.241 1.00 86.12 105 MET A CA 1
ATOM 792 C C . MET A 1 105 ? 14.808 8.595 -16.336 1.00 86.12 105 MET A C 1
ATOM 794 O O . MET A 1 105 ? 15.670 9.460 -16.205 1.00 86.12 105 MET A O 1
ATOM 798 N N . PHE A 1 106 ? 15.098 7.311 -16.545 1.00 83.88 106 PHE A N 1
ATOM 799 C CA . PHE A 1 106 ? 16.461 6.782 -16.499 1.00 83.88 106 PHE A CA 1
ATOM 800 C C . PHE A 1 106 ? 16.894 6.137 -17.819 1.00 83.88 106 PHE A C 1
ATOM 802 O O . PHE A 1 106 ? 17.996 5.601 -17.898 1.00 83.88 106 PHE A O 1
ATOM 809 N N . GLY A 1 107 ? 16.048 6.184 -18.856 1.00 84.25 107 GLY A N 1
ATOM 810 C CA . GLY A 1 107 ? 16.359 5.622 -20.171 1.00 84.25 107 GLY A CA 1
ATOM 811 C C . GLY A 1 107 ? 16.505 4.099 -20.169 1.00 84.25 107 GLY A C 1
ATOM 812 O O . GLY A 1 107 ? 17.109 3.543 -21.084 1.00 84.25 107 GLY A O 1
ATOM 813 N N . GLN A 1 108 ? 15.981 3.418 -19.145 1.00 85.94 108 GLN A N 1
ATOM 814 C CA . GLN A 1 108 ? 16.021 1.962 -19.062 1.00 85.94 108 GLN A CA 1
ATOM 815 C C . GLN A 1 108 ? 15.254 1.333 -20.241 1.00 85.94 108 GLN A C 1
ATOM 817 O O . GLN A 1 108 ? 14.149 1.786 -20.558 1.00 85.94 108 GLN A O 1
ATOM 822 N N . PRO A 1 109 ? 15.764 0.261 -20.871 1.00 94.00 109 PRO A N 1
ATOM 823 C CA . PRO A 1 109 ? 15.010 -0.459 -21.889 1.00 94.00 109 PRO A CA 1
ATOM 824 C C . PRO A 1 109 ? 13.663 -0.970 -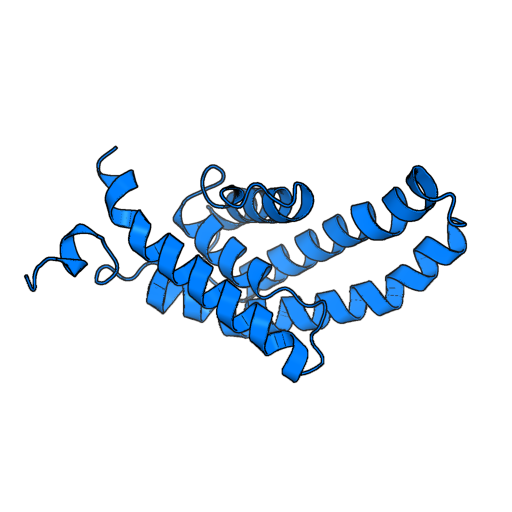21.353 1.00 94.00 109 PRO A C 1
ATOM 826 O O . PRO A 1 109 ? 13.600 -1.609 -20.302 1.00 94.00 109 PRO A O 1
ATOM 829 N N . TRP A 1 110 ? 12.579 -0.746 -22.104 1.00 93.81 110 TRP A N 1
ATOM 830 C CA . TRP A 1 110 ? 11.216 -1.136 -21.704 1.00 93.81 110 TRP A CA 1
ATOM 831 C C . TRP A 1 110 ? 11.080 -2.626 -21.373 1.00 93.81 110 TRP A C 1
ATOM 833 O O . TRP A 1 110 ? 10.395 -2.987 -20.418 1.00 93.81 110 TRP A O 1
ATOM 843 N N . GLY A 1 111 ? 11.745 -3.493 -22.143 1.00 92.38 111 GLY A N 1
ATOM 844 C CA . GLY A 1 111 ? 11.739 -4.935 -21.897 1.00 92.38 111 GLY A CA 1
ATOM 845 C C . GLY A 1 111 ? 12.389 -5.294 -20.561 1.00 92.38 111 GLY A C 1
ATOM 846 O O . GLY A 1 111 ? 11.819 -6.059 -19.789 1.00 92.38 111 GLY A O 1
ATOM 847 N N . GLU A 1 112 ? 13.538 -4.695 -20.247 1.00 88.00 112 GLU A N 1
ATOM 848 C CA . GLU A 1 112 ? 14.227 -4.922 -18.972 1.00 88.00 112 GLU A CA 1
ATOM 849 C C . GLU A 1 112 ? 13.406 -4.418 -17.786 1.00 88.00 112 GLU A C 1
ATOM 851 O O . GLU A 1 112 ? 13.291 -5.123 -16.783 1.00 88.00 112 GLU A O 1
ATOM 856 N N . ALA A 1 113 ? 12.788 -3.240 -17.917 1.00 89.12 113 ALA A N 1
ATOM 857 C CA . ALA A 1 113 ? 11.887 -2.707 -16.902 1.00 89.12 113 ALA A CA 1
ATOM 858 C C . ALA A 1 113 ? 10.705 -3.660 -16.660 1.00 89.12 113 ALA A C 1
ATOM 860 O O . ALA A 1 113 ? 10.419 -4.008 -15.519 1.00 89.12 113 ALA A O 1
ATOM 861 N N . LEU A 1 114 ? 10.063 -4.159 -17.722 1.00 93.19 114 LEU A N 1
ATOM 862 C CA . LEU A 1 114 ? 8.933 -5.082 -17.614 1.00 93.19 114 LEU A CA 1
ATOM 863 C C . LEU A 1 114 ? 9.323 -6.424 -16.977 1.00 93.19 114 LEU A C 1
ATOM 865 O O . LEU A 1 114 ? 8.682 -6.858 -16.020 1.00 93.19 114 LEU A O 1
ATOM 869 N N . PHE A 1 115 ? 10.364 -7.087 -17.486 1.00 92.31 115 PHE A N 1
ATOM 870 C CA . PHE A 1 115 ? 10.762 -8.409 -16.995 1.00 92.31 115 PHE A CA 1
ATOM 871 C C . PHE A 1 115 ? 11.369 -8.354 -15.594 1.00 92.31 115 PHE A C 1
ATOM 873 O O . PHE A 1 115 ? 11.094 -9.238 -14.783 1.00 92.31 115 PHE A O 1
ATOM 880 N N . GLY A 1 116 ? 12.133 -7.303 -15.280 1.00 84.31 116 GLY A N 1
ATOM 881 C CA . GLY A 1 116 ? 12.640 -7.059 -13.931 1.00 84.31 116 GLY A CA 1
ATOM 882 C C . GLY A 1 116 ? 11.520 -6.785 -12.926 1.00 84.31 116 GLY A C 1
ATOM 883 O O . GLY A 1 116 ? 11.622 -7.185 -11.763 1.00 84.31 116 GLY A O 1
ATOM 884 N N . GLN A 1 117 ? 10.416 -6.183 -13.380 1.00 89.38 117 GLN A N 1
ATOM 885 C CA . GLN A 1 117 ? 9.285 -5.872 -12.516 1.00 89.38 117 GLN A CA 1
ATOM 886 C C . GLN A 1 117 ? 8.506 -7.116 -12.070 1.00 89.38 117 GLN A C 1
ATOM 888 O O . GLN A 1 117 ? 8.020 -7.147 -10.944 1.00 89.38 117 GLN A O 1
ATOM 893 N N . ILE A 1 118 ? 8.408 -8.169 -12.888 1.00 91.38 118 ILE A N 1
ATOM 894 C CA . ILE A 1 118 ? 7.621 -9.376 -12.563 1.00 91.38 118 ILE A CA 1
ATOM 895 C C . ILE A 1 118 ? 8.030 -10.022 -11.220 1.00 91.38 118 ILE A C 1
ATOM 897 O O . ILE A 1 118 ? 7.173 -10.141 -10.334 1.00 91.38 118 ILE A O 1
ATOM 901 N N . PRO A 1 119 ? 9.297 -10.434 -11.000 1.00 87.25 119 PRO A N 1
ATOM 902 C CA . PRO A 1 119 ? 9.699 -11.056 -9.736 1.00 87.25 119 PRO A CA 1
ATOM 903 C C . PRO A 1 119 ? 9.622 -10.083 -8.551 1.00 87.25 119 PRO A C 1
ATOM 905 O O . PRO A 1 119 ? 9.386 -10.500 -7.413 1.00 87.25 119 PRO A O 1
ATOM 908 N N . PHE A 1 120 ? 9.793 -8.785 -8.804 1.00 83.88 120 PHE A N 1
ATOM 909 C CA . PHE A 1 120 ? 9.671 -7.740 -7.795 1.00 83.88 120 PHE A CA 1
ATOM 910 C C . PHE A 1 120 ? 8.215 -7.573 -7.331 1.00 83.88 120 PHE A C 1
ATOM 912 O O . PHE A 1 120 ? 7.931 -7.652 -6.134 1.00 83.88 120 PHE A O 1
ATOM 919 N N . THR A 1 121 ? 7.276 -7.474 -8.271 1.00 90.38 121 THR A N 1
ATOM 920 C CA . THR A 1 121 ? 5.843 -7.342 -7.990 1.00 90.38 121 THR A CA 1
ATOM 921 C C . THR A 1 121 ? 5.257 -8.586 -7.346 1.00 90.38 121 THR A C 1
ATOM 923 O O . THR A 1 121 ? 4.451 -8.469 -6.425 1.00 90.38 121 THR A O 1
ATOM 926 N N . LEU A 1 122 ? 5.693 -9.787 -7.737 1.00 89.94 122 LEU A N 1
ATOM 927 C CA . LEU A 1 122 ? 5.280 -11.018 -7.053 1.00 89.94 122 LEU A CA 1
ATOM 928 C C . LEU A 1 122 ? 5.678 -11.005 -5.572 1.00 89.94 122 LEU A C 1
ATOM 930 O O . LEU A 1 122 ? 4.857 -11.306 -4.704 1.00 89.94 122 LEU A O 1
ATOM 934 N N . ARG A 1 123 ? 6.914 -10.596 -5.265 1.00 85.12 123 ARG A N 1
ATOM 935 C CA . ARG A 1 123 ? 7.383 -10.453 -3.880 1.00 85.12 123 ARG A CA 1
ATOM 936 C C . ARG A 1 123 ? 6.551 -9.427 -3.107 1.00 85.12 123 ARG A C 1
ATOM 938 O O . ARG A 1 123 ? 6.174 -9.689 -1.964 1.00 85.12 123 ARG A O 1
ATOM 945 N N . HIS A 1 124 ? 6.249 -8.282 -3.718 1.00 84.50 124 HIS A N 1
ATOM 946 C CA . HIS A 1 124 ? 5.411 -7.250 -3.108 1.00 84.50 124 HIS A CA 1
ATOM 947 C C . HIS A 1 124 ? 3.992 -7.730 -2.835 1.00 84.50 124 HIS A C 1
ATOM 949 O O . HIS A 1 124 ? 3.489 -7.528 -1.732 1.00 84.50 124 HIS A O 1
ATOM 955 N N . LEU A 1 125 ? 3.367 -8.406 -3.799 1.00 88.44 125 LEU A N 1
ATOM 956 C CA . LEU A 1 125 ? 2.028 -8.962 -3.643 1.00 88.44 125 LEU A CA 1
ATOM 957 C C . LEU A 1 125 ? 1.977 -9.957 -2.489 1.00 88.44 125 LEU A C 1
ATOM 959 O O . LEU A 1 125 ? 1.120 -9.818 -1.622 1.00 88.44 125 LEU A O 1
ATOM 963 N N . LEU A 1 126 ? 2.913 -10.908 -2.424 1.00 87.75 126 LEU A N 1
ATOM 964 C CA . LEU A 1 126 ? 2.956 -11.897 -1.343 1.00 87.75 126 LEU A CA 1
ATOM 965 C C . LEU A 1 126 ? 3.032 -11.231 0.034 1.00 87.75 126 LEU A C 1
ATOM 967 O O . LEU A 1 126 ? 2.258 -11.556 0.936 1.00 87.75 126 LEU A O 1
ATOM 971 N N . GLY A 1 127 ? 3.923 -10.255 0.180 1.00 83.31 127 GLY A N 1
ATOM 972 C CA . GLY A 1 127 ? 4.071 -9.522 1.426 1.00 83.31 127 GLY A CA 1
ATOM 973 C C . GLY A 1 127 ? 2.860 -8.663 1.788 1.00 83.31 127 GLY A C 1
ATOM 974 O O . GLY A 1 127 ? 2.387 -8.687 2.925 1.00 83.31 127 GLY A O 1
ATOM 975 N N . ASN A 1 128 ? 2.326 -7.921 0.822 1.00 85.25 128 ASN A N 1
ATOM 976 C CA . ASN A 1 128 ? 1.189 -7.035 1.042 1.00 85.25 128 ASN A CA 1
ATOM 977 C C . ASN A 1 128 ? -0.091 -7.823 1.338 1.00 85.25 128 ASN A C 1
ATOM 979 O O . ASN A 1 128 ? -0.856 -7.416 2.209 1.00 85.25 128 ASN A O 1
ATOM 983 N N . ILE A 1 129 ? -0.287 -8.978 0.697 1.00 88.56 129 ILE A N 1
ATOM 984 C CA . ILE A 1 129 ? -1.382 -9.904 1.006 1.00 88.56 129 ILE A CA 1
ATOM 985 C C . ILE A 1 129 ? -1.221 -10.451 2.424 1.00 88.56 129 ILE A C 1
ATOM 987 O O . ILE A 1 129 ? -2.181 -10.413 3.193 1.00 88.56 129 ILE A O 1
ATOM 991 N N . PHE A 1 130 ? -0.020 -10.902 2.807 1.00 88.00 130 PHE A N 1
ATOM 992 C CA . PHE A 1 130 ? 0.241 -11.382 4.166 1.00 88.00 130 PHE A CA 1
ATOM 993 C C . PHE A 1 130 ? -0.150 -10.331 5.215 1.00 88.00 130 PHE A C 1
ATOM 995 O O . PHE A 1 130 ? -0.931 -10.616 6.126 1.00 88.00 130 PHE A O 1
ATOM 1002 N N . PHE A 1 131 ? 0.303 -9.085 5.053 1.00 83.94 131 PHE A N 1
ATOM 1003 C CA . PHE A 1 131 ? -0.049 -8.009 5.979 1.00 83.94 131 PHE A CA 1
ATOM 1004 C C . PHE A 1 131 ? -1.522 -7.584 5.887 1.00 83.94 131 PHE A C 1
ATOM 1006 O O . PHE A 1 131 ? -2.120 -7.241 6.908 1.00 83.94 131 PHE A O 1
ATOM 1013 N N . ALA A 1 132 ? -2.145 -7.642 4.711 1.00 85.44 132 ALA A N 1
ATOM 1014 C CA . ALA A 1 132 ? -3.568 -7.355 4.542 1.00 85.44 132 ALA A CA 1
ATOM 1015 C C . ALA A 1 132 ? -4.469 -8.396 5.226 1.00 85.44 132 ALA A C 1
ATOM 1017 O O . ALA A 1 132 ? -5.533 -8.043 5.737 1.00 85.44 132 ALA A O 1
ATOM 1018 N N . VAL A 1 133 ? -4.045 -9.663 5.270 1.00 88.06 133 VAL A N 1
ATOM 1019 C CA . VAL A 1 133 ? -4.761 -10.737 5.971 1.00 88.06 133 VAL A CA 1
ATOM 1020 C C . VAL A 1 133 ? -4.505 -10.682 7.475 1.00 88.06 133 VAL A C 1
ATOM 1022 O O . VAL A 1 133 ? -5.454 -10.706 8.257 1.00 88.06 133 VAL A O 1
ATOM 1025 N N . ALA A 1 134 ? -3.239 -10.609 7.889 1.00 85.38 134 ALA A N 1
ATOM 1026 C CA . ALA A 1 134 ? -2.858 -10.772 9.289 1.00 85.38 134 ALA A CA 1
ATOM 1027 C C . ALA A 1 134 ? -2.914 -9.456 10.079 1.00 85.38 134 ALA A C 1
ATOM 1029 O O . ALA A 1 134 ? -3.526 -9.380 11.146 1.00 85.38 134 ALA A O 1
ATOM 1030 N N . LEU A 1 135 ? -2.291 -8.400 9.552 1.00 82.62 135 LEU A N 1
ATOM 1031 C CA . LEU A 1 135 ? -2.019 -7.178 10.307 1.00 82.62 135 LEU A CA 1
ATOM 1032 C C . LEU A 1 135 ? -3.148 -6.149 10.182 1.00 82.62 135 LEU A C 1
ATOM 1034 O O . LEU A 1 135 ? -3.578 -5.599 11.195 1.00 82.62 135 LEU A O 1
ATOM 1038 N N . ALA A 1 136 ? -3.676 -5.913 8.977 1.00 82.25 136 ALA A N 1
ATOM 1039 C CA . ALA A 1 136 ? -4.687 -4.875 8.746 1.00 82.25 136 ALA A CA 1
ATOM 1040 C C . ALA A 1 136 ? -5.979 -5.070 9.575 1.00 82.25 136 ALA A C 1
ATOM 1042 O O . ALA A 1 136 ? -6.430 -4.106 10.207 1.00 82.25 136 ALA A O 1
ATOM 1043 N N . PRO A 1 137 ? -6.566 -6.283 9.684 1.00 85.94 137 PRO A N 1
ATOM 1044 C CA . PRO A 1 137 ? -7.779 -6.483 10.476 1.00 85.94 137 PRO A CA 1
ATOM 1045 C C . PRO A 1 137 ? -7.527 -6.365 11.982 1.00 85.94 137 PRO A C 1
ATOM 1047 O O . PRO A 1 137 ? -8.390 -5.880 12.720 1.00 85.94 137 PRO A O 1
ATOM 1050 N N . TRP A 1 138 ? -6.362 -6.820 12.455 1.00 86.38 138 TRP A N 1
ATOM 1051 C CA . TRP A 1 138 ? -5.958 -6.678 13.854 1.00 86.38 138 TRP A CA 1
ATOM 1052 C C . TRP A 1 138 ? -5.784 -5.203 14.215 1.00 86.38 138 TRP A C 1
ATOM 1054 O O . TRP A 1 138 ? -6.387 -4.720 15.175 1.00 86.38 138 TRP A O 1
ATOM 1064 N N . PHE A 1 139 ? -5.039 -4.476 13.385 1.00 81.19 139 PHE A N 1
ATOM 1065 C CA . PHE A 1 139 ? -4.732 -3.067 13.571 1.00 81.19 139 PHE A CA 1
ATOM 1066 C C . PHE A 1 139 ? -6.006 -2.206 13.561 1.00 81.19 139 PHE A C 1
ATOM 1068 O O . PHE A 1 139 ? -6.221 -1.381 14.455 1.00 81.19 139 PHE A O 1
ATOM 1075 N N . TYR A 1 140 ? -6.914 -2.463 12.613 1.00 82.44 140 TYR A N 1
ATOM 1076 C CA . TYR A 1 140 ? -8.217 -1.802 12.565 1.00 82.44 140 TYR A CA 1
ATOM 1077 C C . TYR A 1 140 ? -9.017 -2.010 13.861 1.00 82.44 140 TYR A C 1
ATOM 1079 O O . TYR A 1 140 ? -9.483 -1.041 14.463 1.00 82.44 140 TYR A O 1
ATOM 1087 N N . ARG A 1 141 ? -9.134 -3.260 14.332 1.00 84.81 141 ARG A N 1
ATOM 1088 C CA . ARG A 1 141 ? -9.946 -3.605 15.511 1.00 84.81 141 ARG A CA 1
ATOM 1089 C C . ARG A 1 141 ? -9.355 -3.115 16.831 1.00 84.81 141 ARG A C 1
ATOM 1091 O O . ARG A 1 141 ? -10.095 -2.645 17.688 1.00 84.81 141 ARG A O 1
ATOM 1098 N N . LYS A 1 142 ? -8.043 -3.254 17.024 1.00 83.88 142 LYS A N 1
ATOM 1099 C CA . LYS A 1 142 ? -7.397 -2.990 18.320 1.00 83.88 142 LYS A CA 1
ATOM 1100 C C . LYS A 1 142 ? -7.006 -1.533 18.525 1.00 83.88 142 LYS A C 1
ATOM 1102 O O . LYS A 1 142 ? -6.984 -1.086 19.673 1.00 83.88 142 LYS A O 1
ATOM 1107 N N . ILE A 1 143 ? -6.737 -0.804 17.442 1.00 80.81 143 ILE A N 1
ATOM 1108 C CA . ILE A 1 143 ? -6.195 0.557 17.512 1.00 80.81 143 ILE A CA 1
ATOM 1109 C C . ILE A 1 143 ? -7.180 1.556 16.906 1.00 80.81 143 ILE A C 1
ATOM 1111 O O . ILE A 1 143 ? -7.618 2.481 17.590 1.00 80.81 143 ILE A O 1
ATOM 1115 N N . MET A 1 144 ? -7.584 1.365 15.648 1.00 78.19 144 MET A N 1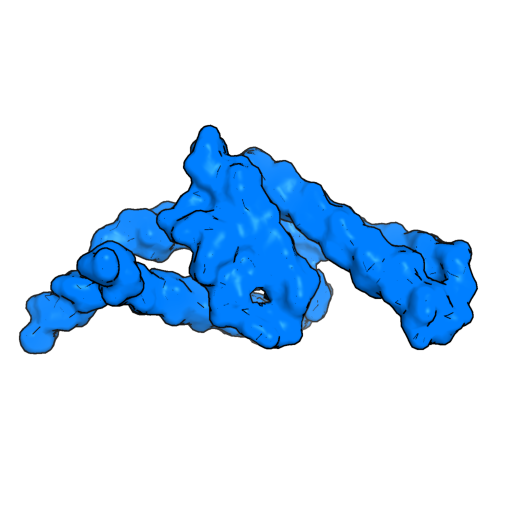
ATOM 1116 C CA . MET A 1 144 ? -8.339 2.399 14.926 1.00 78.19 144 MET A CA 1
ATOM 1117 C C . MET A 1 144 ? -9.733 2.648 15.514 1.00 78.19 144 MET A C 1
ATOM 1119 O O . MET A 1 144 ? -10.099 3.795 15.791 1.00 78.19 144 MET A O 1
ATOM 1123 N N . ILE A 1 145 ? -10.499 1.590 15.785 1.00 81.88 145 ILE A N 1
ATOM 1124 C CA . ILE A 1 145 ? -11.864 1.727 16.325 1.00 81.88 145 ILE A CA 1
ATOM 1125 C C . ILE A 1 145 ? -11.924 1.748 17.856 1.00 81.88 145 ILE A C 1
ATOM 1127 O O . ILE A 1 145 ? -12.975 2.024 18.423 1.00 81.88 145 ILE A O 1
ATOM 1131 N N . ASN A 1 146 ? -10.807 1.509 18.545 1.00 79.19 146 ASN A N 1
ATOM 1132 C CA . ASN A 1 146 ? -10.797 1.402 19.999 1.00 79.19 146 ASN A CA 1
ATOM 1133 C C . ASN A 1 146 ? -10.957 2.792 20.669 1.00 79.19 146 ASN A C 1
ATOM 1135 O O . ASN A 1 146 ? -10.181 3.708 20.366 1.00 79.19 146 ASN A O 1
ATOM 1139 N N . PRO A 1 147 ? -11.958 3.001 21.549 1.00 76.69 147 PRO A N 1
ATOM 1140 C CA . PRO A 1 147 ? -12.181 4.279 22.226 1.00 76.69 147 PRO A CA 1
ATOM 1141 C C . PRO A 1 147 ? -11.078 4.679 23.213 1.00 76.69 147 PRO A C 1
ATOM 1143 O O . PRO A 1 147 ? -10.872 5.874 23.400 1.00 76.69 147 PRO A O 1
ATOM 1146 N N . SER A 1 148 ? -10.347 3.726 23.806 1.00 77.00 148 SER A N 1
ATOM 1147 C CA . SER A 1 148 ? -9.311 4.019 24.815 1.00 77.00 148 SER A CA 1
ATOM 1148 C C . SER A 1 148 ? -8.151 4.848 24.257 1.00 77.00 148 SER A C 1
ATOM 1150 O O . SER A 1 148 ? -7.495 5.581 24.984 1.00 77.00 148 SER A O 1
ATOM 1152 N N . TRP A 1 149 ? -7.929 4.771 22.943 1.00 68.81 149 TRP A N 1
ATOM 1153 C CA . TRP A 1 149 ? -6.902 5.533 22.231 1.00 68.81 149 TRP A CA 1
ATOM 1154 C C . TRP A 1 149 ? -7.378 6.923 21.784 1.00 68.81 149 TRP A C 1
ATOM 1156 O O . TRP A 1 149 ? -6.710 7.580 20.987 1.00 68.81 149 TRP A O 1
ATOM 1166 N N . GLN A 1 150 ? -8.552 7.382 22.228 1.00 68.50 150 GLN A N 1
ATOM 1167 C CA . GLN A 1 150 ? -8.979 8.761 21.992 1.00 68.50 150 GLN A CA 1
ATOM 1168 C C . GLN A 1 150 ? -8.197 9.723 22.892 1.00 68.50 150 GLN A C 1
ATOM 1170 O O . GLN A 1 150 ? -7.967 9.440 24.065 1.00 68.50 150 GLN A O 1
ATOM 1175 N N . PHE A 1 151 ? -7.834 10.893 22.360 1.00 64.38 151 PHE A N 1
ATOM 1176 C CA . PHE A 1 151 ? -7.089 11.915 23.112 1.00 64.38 151 PHE A CA 1
ATOM 1177 C C . PHE A 1 151 ? -7.772 12.287 24.440 1.00 64.38 151 PHE A C 1
ATOM 1179 O O . PHE A 1 151 ? -7.118 12.385 25.470 1.00 64.38 151 PHE A O 1
ATOM 1186 N N . SER A 1 152 ? -9.103 12.391 24.441 1.00 64.50 152 SER A N 1
ATOM 1187 C CA . SER A 1 152 ? -9.919 12.667 25.631 1.00 64.50 152 SER A CA 1
ATOM 1188 C C . SER A 1 152 ? -9.938 11.553 26.685 1.00 64.50 152 SER A C 1
ATOM 1190 O O . SER A 1 152 ? -10.444 11.778 27.778 1.00 64.50 152 SER A O 1
ATOM 1192 N N . GLN A 1 153 ? -9.462 10.350 26.360 1.00 63.47 153 GLN A N 1
ATOM 1193 C CA . GLN A 1 153 ? -9.413 9.187 27.254 1.00 63.47 153 GLN A CA 1
ATOM 1194 C C . GLN A 1 153 ? -7.993 8.947 27.787 1.00 63.47 153 GLN A C 1
ATOM 1196 O O . GLN A 1 153 ? -7.841 8.493 28.914 1.00 63.47 153 GLN A O 1
ATOM 1201 N N . LEU A 1 154 ? -6.964 9.316 27.015 1.00 60.41 154 LEU A N 1
ATOM 1202 C CA . LEU A 1 154 ? -5.549 9.189 27.391 1.00 60.41 154 LEU A CA 1
ATOM 1203 C C . LEU A 1 154 ? -5.155 10.041 28.607 1.00 60.41 154 LEU A C 1
ATOM 1205 O O . LEU A 1 154 ? -4.296 9.628 29.375 1.00 60.41 154 LEU A O 1
ATOM 1209 N N . PHE A 1 155 ? -5.807 11.188 28.807 1.00 61.62 155 PHE A N 1
ATOM 1210 C CA . PHE A 1 155 ? -5.534 12.103 29.924 1.00 61.62 155 PHE A CA 1
ATOM 1211 C C . PHE A 1 155 ? -6.572 12.034 31.052 1.00 61.62 155 PHE A C 1
ATOM 1213 O O . PHE A 1 155 ? -6.558 12.875 31.937 1.00 61.62 155 PHE A O 1
ATOM 1220 N N . LYS A 1 156 ? -7.470 11.035 31.064 1.00 58.59 156 LYS A N 1
ATOM 1221 C CA . LYS A 1 156 ? -8.390 10.819 32.204 1.00 58.59 156 LYS A CA 1
ATOM 1222 C C . LYS A 1 156 ? -7.704 10.240 33.448 1.00 58.59 156 LYS A C 1
ATOM 1224 O O . LYS A 1 156 ? -8.356 10.084 34.472 1.00 58.59 156 LYS A O 1
ATOM 1229 N N . PHE A 1 157 ? -6.422 9.904 33.333 1.00 54.09 157 PHE A N 1
ATOM 1230 C CA . PHE A 1 157 ? -5.585 9.363 34.404 1.00 54.09 157 PHE A CA 1
ATOM 1231 C C . PHE A 1 157 ? -4.505 10.351 34.882 1.00 54.09 157 PHE A C 1
ATOM 1233 O O . PHE A 1 157 ? -3.574 9.925 35.559 1.00 54.09 157 PHE A O 1
ATOM 1240 N N . ALA A 1 158 ? -4.608 11.635 34.518 1.00 47.06 158 ALA A N 1
ATOM 1241 C CA . ALA A 1 158 ? -3.756 12.708 35.034 1.00 47.06 158 ALA A CA 1
ATOM 1242 C C . ALA A 1 158 ? -4.577 13.658 35.911 1.00 47.06 158 ALA A C 1
ATOM 1244 O O . ALA A 1 158 ? -5.714 13.985 35.496 1.00 47.06 158 ALA A O 1
#

Radius of gyration: 16.82 Å; chains: 1; bounding box: 35×32×57 Å